Protein AF-A0A7W6HMR0-F1 (afdb_monomer)

Mean predicted aligned error: 3.71 Å

Sequence (92 aa):
MAKHDLSSHHFQQKISTFCEVRIAPVASKRVVESIRPYLIGLVIHRRPPPIVNRRMDWTAIGQACGIEGEMTAELKRQLRPGLDAIIRWLPR

Foldseek 3Di:
DPVLVVVLVVLLVVLLVLLVPQVPVQADPLLSVLLSVVLNVCSVVLHQADDDPNHHPLCVSCVSSVNNVRSDPSNCVSCVVSSVVSVVPRDD

Secondary structure (DSSP, 8-state):
-HHHHHHHHHHHHHHHHHIIIIIGGGS-HHHHHHHHHHHHHHHHTT-PPPEETTEE-HHHHHHHHT-GGG--HHHHHHHHHHHHHHHHHS--

Structure (mmCIF, N/CA/C/O backbone):
data_AF-A0A7W6HMR0-F1
#
_entry.id   AF-A0A7W6HMR0-F1
#
loop_
_atom_site.group_PDB
_atom_site.id
_atom_site.type_symbol
_atom_site.label_atom_id
_atom_site.label_alt_id
_atom_site.label_comp_id
_atom_site.label_asym_id
_atom_site.label_entity_id
_atom_site.label_seq_id
_atom_site.pdbx_PDB_ins_code
_atom_site.Cartn_x
_atom_site.Cartn_y
_atom_site.Cartn_z
_atom_site.occupancy
_atom_site.B_iso_or_equiv
_atom_site.auth_seq_id
_atom_site.auth_comp_id
_atom_site.auth_asym_id
_atom_site.auth_atom_id
_atom_site.pdbx_PDB_model_num
ATOM 1 N N . MET A 1 1 ? 25.055 1.911 -13.437 1.00 47.25 1 MET A N 1
ATOM 2 C CA . MET A 1 1 ? 23.932 1.342 -12.653 1.00 47.25 1 MET A CA 1
ATOM 3 C C . MET A 1 1 ? 23.389 2.246 -11.533 1.00 47.25 1 MET A C 1
ATOM 5 O O . MET A 1 1 ? 22.252 2.042 -11.153 1.00 47.25 1 MET A O 1
ATOM 9 N N . ALA A 1 2 ? 24.076 3.307 -11.078 1.00 55.66 2 ALA A N 1
ATOM 10 C CA . ALA A 1 2 ? 23.636 4.121 -9.925 1.00 55.66 2 ALA A CA 1
ATOM 11 C C . ALA A 1 2 ? 22.305 4.906 -10.070 1.00 55.66 2 ALA A C 1
ATOM 13 O O . ALA A 1 2 ? 21.625 5.166 -9.081 1.00 55.66 2 ALA A O 1
ATOM 14 N N . LYS A 1 3 ? 21.902 5.302 -11.288 1.00 59.84 3 LYS A N 1
ATOM 15 C CA . LYS A 1 3 ? 20.703 6.147 -11.486 1.00 59.84 3 LYS A CA 1
ATOM 16 C C . LYS A 1 3 ? 19.394 5.432 -11.126 1.00 59.84 3 LYS A C 1
ATOM 18 O O . LYS A 1 3 ? 18.469 6.067 -10.628 1.00 59.84 3 LYS A O 1
ATOM 23 N N . HIS A 1 4 ? 19.315 4.122 -11.370 1.00 60.72 4 HIS A N 1
ATOM 24 C CA . HIS A 1 4 ? 18.099 3.346 -11.114 1.00 60.72 4 HIS A CA 1
ATOM 25 C C . HIS A 1 4 ? 17.885 3.122 -9.613 1.00 60.72 4 HIS A C 1
ATOM 27 O O . HIS A 1 4 ? 16.752 3.256 -9.141 1.00 60.72 4 HIS A O 1
ATOM 33 N N . ASP A 1 5 ? 18.960 2.888 -8.862 1.00 65.19 5 ASP A N 1
ATOM 34 C CA . ASP A 1 5 ? 18.901 2.660 -7.415 1.00 65.19 5 ASP A CA 1
ATOM 35 C C . ASP A 1 5 ? 18.537 3.941 -6.655 1.00 65.19 5 ASP A C 1
ATOM 37 O O . ASP A 1 5 ? 17.643 3.925 -5.810 1.00 65.19 5 ASP A O 1
ATOM 41 N N . LEU A 1 6 ? 19.112 5.085 -7.048 1.00 69.69 6 LEU A N 1
ATOM 42 C CA . LEU A 1 6 ? 18.753 6.397 -6.490 1.00 69.69 6 LEU A CA 1
ATOM 43 C C . LEU A 1 6 ? 17.285 6.761 -6.766 1.00 69.69 6 LEU A C 1
ATOM 45 O O . LEU A 1 6 ? 16.592 7.263 -5.878 1.00 69.69 6 LEU A O 1
ATOM 49 N N . SER A 1 7 ? 16.783 6.469 -7.974 1.00 78.06 7 SER A N 1
ATOM 50 C CA . SER A 1 7 ? 15.368 6.696 -8.309 1.00 78.06 7 SER A CA 1
ATOM 51 C C . SER A 1 7 ? 14.427 5.810 -7.485 1.00 78.06 7 SER A C 1
ATOM 53 O O . SER A 1 7 ? 13.353 6.259 -7.083 1.00 78.06 7 SER A O 1
ATOM 55 N N . SER A 1 8 ? 14.856 4.578 -7.189 1.00 84.50 8 SER A N 1
ATOM 56 C CA . SER A 1 8 ? 14.080 3.609 -6.414 1.00 84.50 8 SER A CA 1
ATOM 57 C C . SER A 1 8 ? 14.014 4.026 -4.949 1.00 84.50 8 SER A C 1
ATOM 59 O O . SER A 1 8 ? 12.927 4.060 -4.383 1.00 84.50 8 SER A O 1
ATOM 61 N N . HIS A 1 9 ? 15.137 4.436 -4.356 1.00 91.00 9 HIS A N 1
ATOM 62 C CA . HIS A 1 9 ? 15.176 4.931 -2.978 1.00 91.00 9 HIS A CA 1
ATOM 63 C C . HIS A 1 9 ? 14.322 6.194 -2.790 1.00 91.00 9 HIS A C 1
ATOM 65 O O . HIS A 1 9 ? 13.527 6.286 -1.857 1.00 91.00 9 HIS A O 1
ATOM 71 N N . HIS A 1 10 ? 14.414 7.158 -3.715 1.00 93.44 10 HIS A N 1
ATOM 72 C CA . HIS A 1 10 ? 13.560 8.347 -3.669 1.00 93.44 10 HIS A CA 1
ATOM 73 C C . HIS A 1 10 ? 12.076 7.953 -3.768 1.00 93.44 10 HIS A C 1
ATOM 75 O O . HIS A 1 10 ? 11.243 8.448 -3.009 1.00 93.44 10 HIS A O 1
ATOM 81 N N . PHE A 1 11 ? 11.722 7.027 -4.661 1.00 94.50 11 PHE A N 1
ATOM 82 C CA . PHE A 1 11 ? 10.337 6.581 -4.771 1.00 94.50 11 PHE A CA 1
ATOM 83 C C . PHE A 1 11 ? 9.844 5.860 -3.504 1.00 94.50 11 PHE A C 1
ATOM 85 O O . PHE A 1 11 ? 8.739 6.144 -3.047 1.00 94.50 11 PHE A O 1
ATOM 92 N N . GLN A 1 12 ? 10.679 5.037 -2.861 1.00 95.31 12 GLN A N 1
ATOM 93 C CA . GLN A 1 12 ? 10.373 4.436 -1.555 1.00 95.31 12 GLN A CA 1
ATOM 94 C C . GLN A 1 12 ? 10.101 5.503 -0.485 1.00 95.31 12 GLN A C 1
ATOM 96 O O . GLN A 1 12 ? 9.110 5.398 0.236 1.00 95.31 12 GLN A O 1
ATOM 101 N N . GLN A 1 13 ? 10.899 6.577 -0.428 1.00 96.44 13 GLN A N 1
ATOM 102 C CA . GLN A 1 13 ? 10.658 7.683 0.506 1.00 96.44 13 GLN A CA 1
ATOM 103 C C . GLN A 1 13 ? 9.300 8.356 0.259 1.00 96.44 13 GLN A C 1
ATOM 105 O O . GLN A 1 13 ? 8.567 8.636 1.207 1.00 96.44 13 GLN A O 1
ATOM 110 N N . LYS A 1 14 ? 8.924 8.563 -1.012 1.00 96.88 14 LYS A N 1
ATOM 111 C CA . LYS A 1 14 ? 7.602 9.101 -1.372 1.00 96.88 14 LYS A CA 1
ATOM 112 C C . LYS A 1 14 ? 6.468 8.182 -0.919 1.00 96.88 14 LYS A C 1
ATOM 114 O O . LYS A 1 14 ? 5.461 8.681 -0.424 1.00 96.88 14 LYS A O 1
ATOM 119 N N . ILE A 1 15 ? 6.630 6.864 -1.053 1.00 97.12 15 ILE A N 1
ATOM 120 C CA . ILE A 1 15 ? 5.660 5.874 -0.563 1.00 97.12 15 ILE A CA 1
ATOM 121 C C . ILE A 1 15 ? 5.546 5.914 0.967 1.00 97.12 15 ILE A C 1
ATOM 123 O O . ILE A 1 15 ? 4.432 5.903 1.492 1.00 97.12 15 ILE A O 1
ATOM 127 N N . SER A 1 16 ? 6.663 6.030 1.687 1.00 96.94 16 SER A N 1
ATOM 128 C CA . SER A 1 16 ? 6.653 6.184 3.147 1.00 96.94 16 SER A CA 1
ATOM 129 C C . SER A 1 16 ? 5.899 7.443 3.578 1.00 96.94 16 SER A C 1
ATOM 131 O O . SER A 1 16 ? 4.977 7.354 4.387 1.00 96.94 16 SER A O 1
ATOM 133 N N . THR A 1 17 ? 6.209 8.602 2.986 1.00 97.88 17 THR A N 1
ATOM 134 C CA . THR A 1 17 ? 5.493 9.860 3.262 1.00 97.88 17 THR A CA 1
ATOM 135 C C . THR A 1 17 ? 4.012 9.764 2.901 1.00 97.88 17 THR A C 1
ATOM 137 O O . THR A 1 17 ? 3.161 10.250 3.642 1.00 97.88 17 THR A O 1
ATOM 140 N N . PHE A 1 18 ? 3.678 9.106 1.791 1.00 97.75 18 PHE A N 1
ATOM 141 C CA . PHE A 1 18 ? 2.291 8.8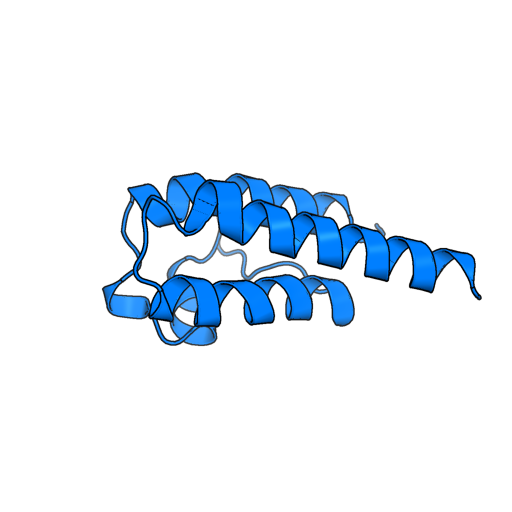58 1.410 1.00 97.75 18 PHE A CA 1
ATOM 142 C C . PHE A 1 18 ? 1.536 8.068 2.488 1.00 97.75 18 PHE A C 1
ATOM 144 O O . PHE A 1 18 ? 0.410 8.436 2.821 1.00 97.75 18 PHE A O 1
ATOM 151 N N . CYS A 1 19 ? 2.150 7.034 3.072 1.00 97.69 19 CYS A N 1
ATOM 152 C CA . CYS A 1 19 ? 1.530 6.263 4.151 1.00 97.69 19 CYS A CA 1
ATOM 153 C C . CYS A 1 19 ? 1.232 7.136 5.379 1.00 97.69 19 CYS A C 1
ATOM 155 O O . CYS A 1 19 ? 0.131 7.062 5.919 1.00 97.69 19 CYS A O 1
ATOM 157 N N . GLU A 1 20 ? 2.168 7.999 5.779 1.00 97.31 20 GLU A N 1
ATOM 158 C CA . GLU A 1 20 ? 1.973 8.921 6.909 1.00 97.31 20 GLU A CA 1
ATOM 159 C C . GLU A 1 20 ? 0.851 9.936 6.646 1.00 97.31 20 GLU A C 1
ATOM 161 O O . GLU A 1 20 ? 0.002 10.171 7.498 1.00 97.31 20 GLU A O 1
ATOM 166 N N . VAL A 1 21 ? 0.801 10.522 5.447 1.00 97.81 21 VAL A N 1
ATOM 167 C CA . VAL A 1 21 ? -0.145 11.610 5.142 1.00 97.81 21 VAL A CA 1
ATOM 168 C C . VAL A 1 21 ? -1.545 11.097 4.797 1.00 97.81 21 VAL A C 1
ATOM 170 O O . VAL A 1 21 ? -2.531 11.779 5.061 1.00 97.81 21 VAL A O 1
ATOM 173 N N . ARG A 1 22 ? -1.659 9.928 4.154 1.00 97.12 22 ARG A N 1
ATOM 174 C CA . ARG A 1 22 ? -2.926 9.454 3.565 1.00 97.12 22 ARG A CA 1
ATOM 175 C C . ARG A 1 22 ? -3.519 8.246 4.265 1.00 97.12 22 ARG A C 1
ATOM 177 O O . ARG A 1 22 ? -4.737 8.106 4.259 1.00 97.12 22 ARG A O 1
ATOM 184 N N . ILE A 1 23 ? -2.684 7.377 4.831 1.00 97.50 23 ILE A N 1
ATOM 185 C CA . ILE A 1 23 ? -3.136 6.116 5.426 1.00 97.50 23 ILE A CA 1
ATOM 186 C C . ILE A 1 23 ? -3.275 6.258 6.941 1.00 97.50 23 ILE A C 1
ATOM 188 O O . ILE A 1 23 ? -4.305 5.870 7.483 1.00 97.50 23 ILE A O 1
ATOM 192 N N . ALA A 1 24 ? -2.302 6.879 7.614 1.00 97.31 24 ALA A N 1
ATOM 193 C CA . ALA A 1 24 ? -2.340 7.054 9.067 1.00 97.31 24 ALA A CA 1
ATOM 194 C C . ALA A 1 24 ? -3.586 7.786 9.605 1.00 97.31 24 ALA A C 1
ATOM 196 O O . ALA A 1 24 ? -4.093 7.364 10.641 1.00 97.31 24 ALA A O 1
ATOM 197 N N . PRO A 1 25 ? -4.159 8.800 8.923 1.00 97.81 25 PRO A N 1
ATOM 198 C CA . PRO A 1 25 ? -5.373 9.457 9.415 1.00 97.81 25 PRO A CA 1
ATOM 199 C C . PRO A 1 25 ? -6.641 8.591 9.376 1.00 97.81 25 PRO A C 1
ATOM 201 O O . PRO A 1 25 ? -7.632 8.948 10.005 1.00 97.81 25 PRO A O 1
ATOM 204 N N . VAL A 1 26 ? -6.649 7.494 8.609 1.00 97.00 26 VAL A N 1
ATOM 205 C CA . VAL A 1 26 ? -7.856 6.682 8.351 1.00 97.00 26 VAL A CA 1
ATOM 206 C C . VAL A 1 26 ? -7.714 5.221 8.781 1.00 97.00 26 VAL A C 1
ATOM 208 O O . VAL A 1 26 ? -8.613 4.417 8.533 1.00 97.00 26 VAL A O 1
ATOM 211 N N . ALA A 1 27 ? -6.584 4.856 9.383 1.00 96.38 27 ALA A N 1
ATOM 212 C CA . ALA A 1 27 ? -6.254 3.483 9.730 1.00 96.38 27 ALA A CA 1
ATOM 213 C C . ALA A 1 27 ? -5.537 3.396 11.080 1.00 96.38 27 ALA A C 1
ATOM 215 O O . ALA A 1 27 ? -4.929 4.355 11.551 1.00 96.38 27 ALA A O 1
ATOM 216 N N . SER A 1 28 ? -5.584 2.216 11.697 1.00 96.62 28 SER A N 1
ATOM 217 C CA . SER A 1 28 ? -4.828 1.943 12.916 1.00 96.62 28 SER A CA 1
ATOM 218 C C . SER A 1 28 ? -3.319 1.973 12.638 1.00 96.62 28 SER A C 1
ATOM 220 O O . SER A 1 28 ? -2.864 1.704 11.522 1.00 96.62 28 SER A O 1
ATOM 222 N N . LYS A 1 29 ? -2.513 2.241 13.673 1.00 96.12 29 LYS A N 1
ATOM 223 C CA . LYS A 1 29 ? -1.044 2.190 13.573 1.00 96.12 29 LYS A CA 1
ATOM 224 C C . LYS A 1 29 ? -0.559 0.846 13.010 1.00 96.12 29 LYS A C 1
ATOM 226 O O . LYS A 1 29 ? 0.267 0.831 12.104 1.00 96.12 29 LYS A O 1
ATOM 231 N N . ARG A 1 30 ? -1.151 -0.262 13.472 1.00 96.38 30 ARG A N 1
ATOM 232 C CA . ARG A 1 30 ? -0.868 -1.623 12.988 1.00 96.38 30 ARG A CA 1
ATOM 233 C C . ARG A 1 30 ? -1.085 -1.758 11.478 1.00 96.38 30 ARG A C 1
ATOM 235 O O . ARG A 1 30 ? -0.254 -2.340 10.782 1.00 96.38 30 ARG A O 1
ATOM 242 N N . VAL A 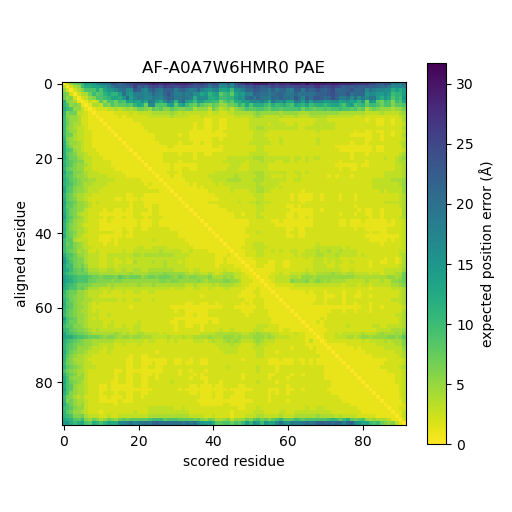1 31 ? -2.183 -1.209 10.959 1.00 97.25 31 VAL A N 1
ATOM 243 C CA . VAL A 1 31 ? -2.489 -1.244 9.522 1.00 97.25 31 VAL A CA 1
ATOM 244 C C . VAL A 1 31 ? -1.468 -0.442 8.723 1.00 97.25 31 VAL A C 1
ATOM 246 O O . VAL A 1 31 ? -0.991 -0.916 7.695 1.00 97.25 31 VAL A O 1
ATOM 249 N N . VAL A 1 32 ? -1.077 0.743 9.199 1.00 97.81 32 VAL A N 1
ATOM 250 C CA . VAL A 1 32 ? -0.033 1.555 8.550 1.00 97.81 32 VAL A CA 1
ATOM 251 C C . VAL A 1 32 ? 1.303 0.810 8.521 1.00 97.81 32 VAL A C 1
ATOM 253 O O . VAL A 1 32 ? 1.967 0.777 7.482 1.00 97.81 32 VAL A O 1
ATOM 256 N N . GLU A 1 33 ? 1.681 0.195 9.643 1.00 96.69 33 GLU A N 1
ATOM 257 C CA . GLU A 1 33 ? 2.903 -0.604 9.791 1.00 96.69 33 GLU A CA 1
ATOM 258 C C . GLU A 1 33 ? 2.897 -1.860 8.914 1.00 96.69 33 GLU A C 1
ATOM 260 O O . GLU A 1 33 ? 3.966 -2.327 8.536 1.00 96.69 33 GLU A O 1
ATOM 265 N N . SER A 1 34 ? 1.720 -2.358 8.523 1.00 97.50 34 SER A N 1
ATOM 266 C CA . SER A 1 34 ? 1.578 -3.496 7.605 1.00 97.50 34 SER A CA 1
ATOM 267 C C . SER A 1 34 ? 1.569 -3.064 6.129 1.00 97.50 34 SER A C 1
ATOM 269 O O . SER A 1 34 ? 2.251 -3.656 5.293 1.00 97.50 34 SER A O 1
ATOM 271 N N . ILE A 1 35 ? 0.859 -1.981 5.789 1.00 97.38 35 ILE A N 1
ATOM 272 C CA . ILE A 1 35 ? 0.739 -1.477 4.407 1.00 97.38 35 ILE A CA 1
ATOM 273 C C . ILE A 1 35 ? 2.057 -0.893 3.894 1.00 97.38 35 ILE A C 1
ATOM 275 O O . ILE A 1 35 ? 2.417 -1.089 2.732 1.00 97.38 35 ILE A O 1
ATOM 279 N N . ARG A 1 36 ? 2.784 -0.151 4.733 1.00 98.00 36 ARG A N 1
ATOM 280 C CA . ARG A 1 36 ? 4.028 0.515 4.327 1.00 98.00 36 ARG A CA 1
ATOM 281 C C . ARG A 1 36 ? 5.080 -0.455 3.773 1.00 98.00 36 ARG A C 1
ATOM 283 O O . ARG A 1 36 ? 5.511 -0.233 2.639 1.00 98.00 36 ARG A O 1
ATOM 290 N N . PRO A 1 37 ? 5.500 -1.511 4.497 1.00 97.19 37 PRO A N 1
ATOM 291 C CA . PRO A 1 37 ? 6.475 -2.460 3.972 1.00 97.19 37 PRO A CA 1
ATOM 292 C C . PRO A 1 37 ? 5.942 -3.213 2.750 1.00 97.19 37 PRO A C 1
ATOM 294 O O . PRO A 1 37 ? 6.718 -3.482 1.838 1.00 97.19 37 PRO A O 1
ATOM 297 N N . TYR A 1 38 ? 4.633 -3.473 2.667 1.00 98.00 38 TYR A N 1
ATOM 298 C CA . TYR A 1 38 ? 4.022 -4.065 1.477 1.00 98.00 38 TYR A CA 1
ATOM 299 C C . TYR A 1 38 ? 4.219 -3.193 0.223 1.00 98.00 38 TYR A C 1
ATOM 301 O O . TYR A 1 38 ? 4.744 -3.667 -0.787 1.00 98.00 38 TYR A O 1
ATOM 309 N N . LEU A 1 39 ? 3.870 -1.901 0.284 1.00 97.62 39 LEU A N 1
ATOM 310 C CA . LEU A 1 39 ? 4.036 -0.981 -0.849 1.00 97.62 39 LEU A CA 1
ATOM 311 C C . LEU A 1 39 ? 5.510 -0.791 -1.227 1.00 97.62 39 LEU A C 1
ATOM 313 O O . LEU A 1 39 ? 5.849 -0.758 -2.410 1.00 97.62 39 LEU A O 1
ATOM 317 N N . ILE A 1 40 ? 6.392 -0.689 -0.232 1.00 96.75 40 ILE A N 1
ATOM 318 C CA . ILE A 1 40 ? 7.841 -0.610 -0.454 1.00 96.75 40 ILE A CA 1
ATOM 319 C C . ILE A 1 40 ? 8.348 -1.891 -1.130 1.00 96.75 40 ILE A C 1
ATOM 321 O O . ILE A 1 40 ? 9.128 -1.808 -2.077 1.00 96.75 40 ILE A O 1
ATOM 325 N N . GLY A 1 41 ? 7.864 -3.063 -0.715 1.00 96.06 41 GLY A N 1
ATOM 326 C CA . GLY A 1 41 ? 8.192 -4.347 -1.330 1.00 96.06 41 GLY A CA 1
ATOM 327 C C . GLY A 1 41 ? 7.807 -4.408 -2.810 1.00 96.06 41 GLY A C 1
ATOM 328 O O . GLY A 1 41 ? 8.609 -4.857 -3.629 1.00 96.06 41 GLY A O 1
ATOM 329 N N . LEU A 1 42 ? 6.636 -3.881 -3.187 1.00 95.94 42 LEU A N 1
ATOM 330 C CA . LEU A 1 42 ? 6.238 -3.768 -4.599 1.00 95.94 42 LEU A CA 1
ATOM 331 C C . LEU A 1 42 ? 7.241 -2.935 -5.413 1.00 95.94 42 LEU A C 1
ATOM 333 O O . LEU A 1 42 ? 7.597 -3.314 -6.529 1.00 95.94 42 LEU A O 1
ATOM 337 N N . VAL A 1 43 ? 7.743 -1.835 -4.843 1.00 94.75 43 VAL A N 1
ATOM 338 C CA . VAL A 1 43 ? 8.757 -0.976 -5.477 1.00 94.75 43 VAL A CA 1
ATOM 339 C C . VAL A 1 43 ? 10.103 -1.690 -5.593 1.00 94.75 43 VAL A C 1
ATOM 341 O O . VAL A 1 43 ? 10.669 -1.745 -6.684 1.00 94.75 43 VAL A O 1
ATOM 344 N N . ILE A 1 44 ? 10.605 -2.264 -4.494 1.00 93.38 44 ILE A N 1
ATOM 345 C CA . ILE A 1 44 ? 11.896 -2.972 -4.449 1.00 93.38 44 ILE A CA 1
ATOM 346 C C . ILE A 1 44 ? 11.914 -4.115 -5.465 1.00 93.38 44 ILE A C 1
ATOM 348 O O . ILE A 1 44 ? 12.861 -4.252 -6.237 1.00 93.38 44 ILE A O 1
ATOM 352 N N . HIS A 1 45 ? 10.847 -4.910 -5.502 1.00 93.56 45 HIS A N 1
ATOM 353 C CA . HIS A 1 45 ? 10.752 -6.067 -6.386 1.00 93.56 45 HIS A CA 1
ATOM 354 C C . HIS A 1 45 ? 10.233 -5.729 -7.785 1.00 93.56 45 HIS A C 1
ATOM 356 O O . HIS A 1 45 ? 10.099 -6.635 -8.606 1.00 93.56 45 HIS A O 1
ATOM 362 N N . ARG A 1 46 ? 9.945 -4.449 -8.065 1.00 91.75 46 ARG A N 1
ATOM 363 C CA . ARG A 1 46 ? 9.367 -3.968 -9.328 1.00 91.75 46 ARG A CA 1
ATOM 364 C C . ARG A 1 46 ? 8.142 -4.782 -9.757 1.00 91.75 46 ARG A C 1
ATOM 366 O O . ARG A 1 46 ? 8.015 -5.170 -10.917 1.00 91.75 46 ARG A O 1
ATOM 373 N N . ARG A 1 47 ? 7.244 -5.059 -8.812 1.00 94.12 47 ARG A N 1
ATOM 374 C CA . ARG A 1 47 ? 6.016 -5.820 -9.057 1.00 94.12 47 ARG A CA 1
ATOM 375 C C . ARG A 1 47 ? 4.803 -4.899 -9.037 1.00 94.12 47 ARG A C 1
ATOM 377 O O . ARG A 1 47 ? 4.717 -4.033 -8.165 1.00 94.12 47 ARG A O 1
ATOM 384 N N . PRO A 1 48 ? 3.846 -5.083 -9.959 1.00 94.56 48 PRO A N 1
ATOM 385 C CA . PRO A 1 48 ? 2.560 -4.427 -9.829 1.00 94.56 48 PRO A CA 1
ATOM 386 C C . PRO A 1 48 ? 1.808 -5.006 -8.621 1.00 94.56 48 PRO A C 1
ATOM 388 O O . PRO A 1 48 ? 2.044 -6.158 -8.239 1.00 94.56 48 PRO A O 1
ATOM 391 N N . PRO A 1 49 ? 0.884 -4.241 -8.022 1.00 96.38 49 PRO A N 1
ATOM 392 C CA . PRO A 1 49 ? -0.048 -4.812 -7.066 1.00 96.38 49 PRO A CA 1
ATOM 393 C C . PRO A 1 49 ? -0.945 -5.870 -7.738 1.00 96.38 49 PRO A C 1
ATOM 395 O O . PRO A 1 49 ? -1.111 -5.846 -8.961 1.00 96.38 49 PRO A O 1
ATOM 398 N N . PRO A 1 50 ? -1.558 -6.781 -6.962 1.00 96.31 50 PRO A N 1
ATOM 399 C CA . PRO A 1 50 ? -2.551 -7.726 -7.458 1.00 96.31 50 PRO A CA 1
ATOM 400 C C . PRO A 1 50 ? -3.715 -7.015 -8.167 1.00 96.31 50 PRO A C 1
ATOM 402 O O . PRO A 1 50 ? -4.365 -6.134 -7.597 1.00 96.31 50 PRO A O 1
ATOM 405 N N . ILE A 1 51 ? -3.982 -7.398 -9.418 1.00 95.62 51 ILE A N 1
ATOM 406 C CA . ILE A 1 51 ? -5.068 -6.856 -10.244 1.00 95.62 51 ILE A CA 1
ATOM 407 C C . ILE A 1 51 ? -5.912 -8.020 -10.762 1.00 95.62 51 ILE A C 1
ATOM 409 O O . ILE A 1 51 ? -5.398 -8.919 -11.422 1.00 95.62 51 ILE A O 1
ATOM 413 N N . VAL A 1 52 ? -7.221 -7.954 -10.531 1.00 95.19 52 VAL A N 1
ATOM 414 C CA . VAL A 1 52 ? -8.220 -8.897 -11.046 1.00 95.19 52 VAL A CA 1
ATOM 415 C C . VAL A 1 52 ? -9.251 -8.129 -11.869 1.00 95.19 52 VAL A C 1
ATOM 417 O O . VAL A 1 52 ? -9.737 -7.077 -11.454 1.00 95.19 52 VAL A O 1
ATOM 420 N N . ASN A 1 53 ? -9.568 -8.602 -13.079 1.00 92.38 53 ASN A N 1
ATOM 421 C CA . ASN A 1 53 ? -10.533 -7.949 -13.979 1.00 92.38 53 ASN A CA 1
ATOM 422 C C . ASN A 1 53 ? -10.295 -6.429 -14.153 1.00 92.38 53 ASN A C 1
ATOM 424 O O . ASN A 1 53 ? -11.230 -5.627 -14.109 1.00 92.38 53 ASN A O 1
ATOM 428 N N . ARG A 1 54 ? -9.025 -6.025 -14.332 1.00 89.56 54 ARG A N 1
ATOM 429 C CA . ARG A 1 54 ? -8.576 -4.618 -14.465 1.00 89.56 54 ARG A CA 1
ATOM 430 C C . ARG A 1 54 ? -8.855 -3.729 -13.241 1.00 89.56 54 ARG A C 1
ATOM 432 O O . ARG A 1 54 ? -8.842 -2.504 -13.353 1.00 89.56 54 ARG A O 1
ATOM 439 N N . ARG A 1 55 ?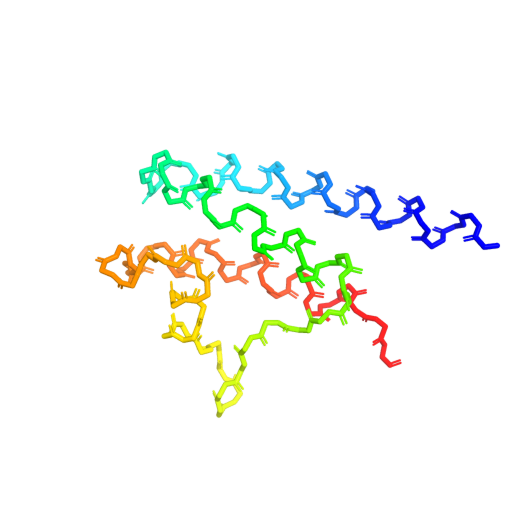 -9.111 -4.315 -12.072 1.00 93.12 55 ARG A N 1
ATOM 440 C CA . ARG A 1 55 ? -9.314 -3.612 -10.799 1.00 93.12 55 ARG A CA 1
ATOM 441 C C . ARG A 1 55 ? -8.335 -4.141 -9.761 1.00 93.12 55 ARG A C 1
ATOM 443 O O . ARG A 1 55 ? -7.903 -5.282 -9.854 1.00 93.12 55 ARG A O 1
ATOM 450 N N . MET A 1 56 ? -8.001 -3.314 -8.774 1.00 95.88 56 MET A N 1
ATOM 451 C CA . MET A 1 56 ? -7.195 -3.760 -7.635 1.00 95.88 56 MET A CA 1
ATOM 452 C C . MET A 1 56 ? -7.882 -4.946 -6.963 1.00 95.88 56 MET A C 1
ATOM 454 O O . MET A 1 56 ? -9.066 -4.864 -6.621 1.00 95.88 56 MET A O 1
ATOM 458 N N . ASP A 1 57 ? -7.136 -6.026 -6.771 1.00 97.38 57 ASP A N 1
ATOM 459 C CA . ASP A 1 57 ? -7.585 -7.146 -5.961 1.00 97.38 57 ASP A CA 1
ATOM 460 C C . ASP A 1 57 ? -7.362 -6.802 -4.486 1.00 97.38 57 ASP A C 1
ATOM 462 O O . ASP A 1 57 ? -6.335 -7.105 -3.877 1.00 97.38 57 ASP A O 1
ATOM 466 N N . TRP A 1 58 ? -8.335 -6.090 -3.918 1.00 96.75 58 TRP A N 1
ATOM 467 C CA . TRP A 1 58 ? -8.293 -5.663 -2.522 1.00 96.75 58 TRP A CA 1
ATOM 468 C C . TRP A 1 58 ? -8.270 -6.832 -1.539 1.00 96.75 58 TRP A C 1
ATOM 470 O O . TRP A 1 58 ? -7.777 -6.662 -0.427 1.00 96.75 58 TRP A O 1
ATOM 480 N N . THR A 1 59 ? -8.789 -7.995 -1.934 1.00 96.50 59 THR A N 1
ATOM 481 C CA . THR A 1 59 ? -8.748 -9.202 -1.108 1.00 96.50 59 THR A CA 1
ATOM 482 C C . THR A 1 59 ? -7.316 -9.713 -1.026 1.00 96.50 59 THR A C 1
ATOM 484 O O . THR A 1 59 ? -6.796 -9.875 0.074 1.00 96.50 59 THR A O 1
ATOM 487 N N . ALA A 1 60 ? -6.642 -9.876 -2.168 1.00 97.19 60 ALA A N 1
ATOM 488 C CA . ALA A 1 60 ? -5.242 -10.294 -2.205 1.00 97.19 60 ALA A CA 1
ATOM 489 C C . ALA A 1 60 ? -4.308 -9.282 -1.519 1.00 97.19 60 ALA A C 1
ATOM 491 O O . ALA A 1 60 ? -3.376 -9.679 -0.824 1.00 97.19 60 ALA A O 1
ATOM 492 N N . ILE A 1 61 ? -4.569 -7.978 -1.671 1.00 97.50 61 ILE A N 1
ATOM 493 C CA . ILE A 1 61 ? -3.815 -6.926 -0.971 1.00 97.50 61 ILE A CA 1
ATOM 494 C C . ILE A 1 61 ? -4.018 -7.030 0.545 1.00 97.50 61 ILE A C 1
ATOM 496 O O . ILE A 1 61 ? -3.044 -6.997 1.291 1.00 97.50 61 ILE A O 1
ATOM 500 N N . GLY A 1 62 ? -5.264 -7.180 1.005 1.00 97.44 62 GLY A N 1
ATOM 501 C CA .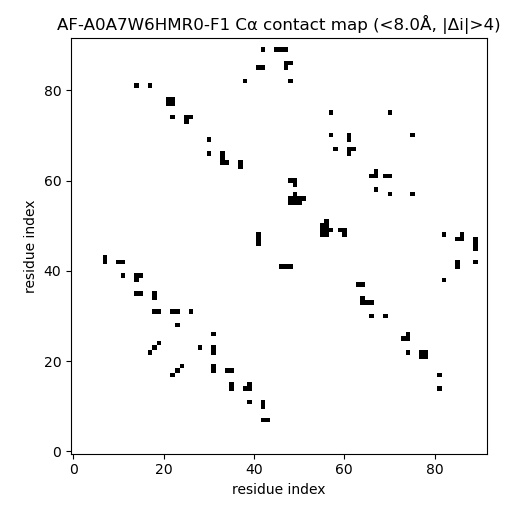 GLY A 1 62 ? -5.567 -7.345 2.426 1.00 97.44 62 GLY A CA 1
ATOM 502 C C . GLY A 1 62 ? -4.866 -8.563 3.026 1.00 97.44 62 GLY A C 1
ATOM 503 O O . GLY A 1 62 ? -4.262 -8.440 4.085 1.00 97.44 62 GLY A O 1
ATOM 504 N N . GLN A 1 63 ? -4.898 -9.696 2.317 1.00 97.56 63 GLN A N 1
ATOM 505 C CA . GLN A 1 63 ? -4.246 -10.952 2.710 1.00 97.56 63 GLN A CA 1
ATOM 506 C C . GLN A 1 63 ? -2.723 -10.805 2.776 1.00 97.56 63 GLN A C 1
ATOM 508 O O . GLN A 1 63 ? -2.102 -11.168 3.769 1.00 97.56 63 GLN A O 1
ATOM 513 N N . ALA A 1 64 ? -2.110 -10.198 1.755 1.00 97.12 64 ALA A N 1
ATOM 514 C CA . ALA A 1 64 ? -0.666 -9.955 1.730 1.00 97.12 64 ALA A CA 1
ATOM 515 C C . ALA A 1 64 ? -0.194 -9.029 2.865 1.00 97.12 64 ALA A C 1
ATOM 517 O O . ALA A 1 64 ? 0.951 -9.121 3.301 1.00 97.12 64 ALA A O 1
ATOM 518 N N . CYS A 1 65 ? -1.074 -8.145 3.336 1.00 96.69 65 CYS A N 1
ATOM 519 C CA . CYS A 1 65 ? -0.824 -7.248 4.458 1.00 96.69 65 CYS A CA 1
ATOM 520 C C . CYS A 1 65 ? -1.283 -7.818 5.819 1.00 96.69 65 CYS A C 1
ATOM 522 O O . CYS A 1 65 ? -0.969 -7.209 6.836 1.00 96.69 65 CYS A O 1
ATOM 524 N N . GLY A 1 66 ? -2.033 -8.927 5.869 1.00 97.00 66 GLY A N 1
ATOM 525 C CA . GLY A 1 66 ? -2.623 -9.477 7.101 1.00 97.00 66 GLY A CA 1
ATOM 526 C C . GLY A 1 66 ? -3.646 -8.558 7.792 1.00 97.00 66 GLY A C 1
ATOM 527 O O . GLY A 1 66 ? -3.673 -8.485 9.023 1.00 97.00 66 GLY A O 1
ATOM 528 N N . ILE A 1 67 ? -4.425 -7.799 7.009 1.00 96.94 67 ILE A N 1
ATOM 529 C CA . ILE A 1 67 ? -5.384 -6.770 7.475 1.00 96.94 67 ILE A CA 1
ATOM 530 C C . ILE A 1 67 ? -6.775 -6.920 6.839 1.00 96.94 67 ILE A C 1
ATOM 532 O O . ILE A 1 67 ? -7.484 -5.945 6.588 1.00 96.94 67 ILE A O 1
ATOM 536 N N . GLU A 1 68 ? -7.180 -8.135 6.508 1.00 94.62 68 GLU A N 1
ATOM 537 C CA . GLU A 1 68 ? -8.373 -8.423 5.706 1.00 94.62 68 GLU A CA 1
ATOM 538 C C . GLU A 1 68 ? -9.655 -7.873 6.327 1.00 94.62 68 GLU A C 1
ATOM 540 O O . GLU A 1 68 ? -10.490 -7.304 5.622 1.00 94.62 68 GLU A O 1
ATOM 545 N N . GLY A 1 69 ? -9.772 -7.975 7.653 1.00 92.19 69 GLY A N 1
ATOM 546 C CA . GLY A 1 69 ? -10.883 -7.412 8.424 1.00 92.19 69 GLY A CA 1
ATOM 547 C C . GLY A 1 69 ? -10.836 -5.888 8.579 1.00 92.19 69 GLY A C 1
ATOM 548 O O . GLY A 1 69 ? -11.830 -5.284 8.967 1.00 92.19 69 GLY A O 1
ATOM 549 N N . GLU A 1 70 ? -9.711 -5.249 8.251 1.00 94.81 70 GLU A N 1
ATOM 550 C CA . GLU A 1 70 ? -9.492 -3.803 8.401 1.00 94.81 70 GLU A CA 1
ATOM 551 C C . GLU A 1 70 ? -9.551 -3.067 7.045 1.00 94.81 70 GLU A C 1
ATOM 553 O O . GLU A 1 70 ? -9.362 -1.852 6.968 1.00 94.81 70 GLU A O 1
ATOM 558 N N . MET A 1 71 ? -9.869 -3.778 5.954 1.00 95.62 71 MET A N 1
ATOM 559 C CA . MET A 1 71 ? -9.956 -3.228 4.598 1.00 95.62 71 MET A CA 1
ATOM 560 C C . MET A 1 71 ? -11.257 -2.449 4.338 1.00 95.62 71 MET A C 1
ATOM 562 O O . MET A 1 71 ? -12.109 -2.844 3.531 1.00 95.62 71 MET A O 1
ATOM 566 N N . THR A 1 72 ? -11.393 -1.294 4.992 1.00 96.75 72 THR A N 1
ATOM 567 C CA . THR A 1 72 ? -12.545 -0.389 4.843 1.00 96.75 72 THR A CA 1
ATOM 568 C C . THR A 1 72 ? -12.604 0.275 3.461 1.00 96.75 72 THR A C 1
ATOM 570 O O . THR A 1 72 ? -11.610 0.360 2.733 1.00 96.75 72 THR A O 1
ATOM 573 N N . ALA A 1 73 ? -13.783 0.779 3.078 1.00 96.94 73 ALA A N 1
ATOM 574 C CA . ALA A 1 73 ? -13.949 1.535 1.834 1.00 96.94 73 ALA A CA 1
ATOM 575 C C . ALA A 1 73 ? -13.074 2.801 1.803 1.00 96.94 73 ALA A C 1
ATOM 577 O O . ALA A 1 73 ? -12.488 3.118 0.766 1.00 96.94 73 ALA A O 1
ATOM 578 N N . GLU A 1 74 ? -12.941 3.482 2.946 1.00 97.31 74 GLU A N 1
ATOM 579 C CA . GLU A 1 74 ? -12.100 4.672 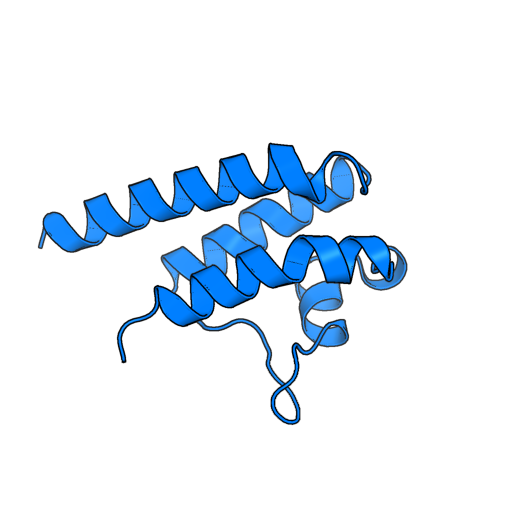3.072 1.00 97.31 74 GLU A CA 1
ATOM 580 C C . GLU A 1 74 ? -10.627 4.340 2.863 1.00 97.31 74 GLU A C 1
ATOM 582 O O . GLU A 1 74 ? -9.951 4.985 2.062 1.00 97.31 74 GLU A O 1
ATOM 587 N N . LEU A 1 75 ? -10.143 3.280 3.509 1.00 97.31 75 LEU A N 1
ATOM 588 C CA . LEU A 1 75 ? -8.762 2.850 3.370 1.00 97.31 75 LEU A CA 1
ATOM 589 C C . LEU A 1 75 ? -8.439 2.454 1.923 1.00 97.31 75 LEU A C 1
ATOM 591 O O . LEU A 1 75 ? -7.434 2.902 1.377 1.00 97.31 75 LEU A O 1
ATOM 595 N N . LYS A 1 76 ? -9.320 1.700 1.252 1.00 97.94 76 LYS A N 1
ATOM 596 C CA . LYS A 1 76 ? -9.170 1.367 -0.180 1.00 97.94 76 LYS A CA 1
ATOM 597 C C . LYS A 1 76 ? -9.104 2.626 -1.050 1.00 97.94 76 LYS A C 1
ATOM 599 O O . LYS A 1 76 ? -8.270 2.718 -1.953 1.00 97.94 76 LYS A O 1
ATOM 604 N N . ARG A 1 77 ? -9.958 3.617 -0.769 1.00 97.75 77 ARG A N 1
ATOM 605 C CA . ARG A 1 77 ? -9.979 4.906 -1.475 1.00 97.75 77 ARG A CA 1
ATOM 606 C C . ARG A 1 77 ? -8.674 5.677 -1.282 1.00 97.75 77 ARG A C 1
ATOM 608 O O . ARG A 1 77 ? -8.135 6.180 -2.265 1.00 97.75 77 ARG A O 1
ATOM 615 N N . GLN A 1 78 ? -8.160 5.745 -0.054 1.00 97.94 78 GLN A N 1
ATOM 616 C CA . GLN A 1 78 ? 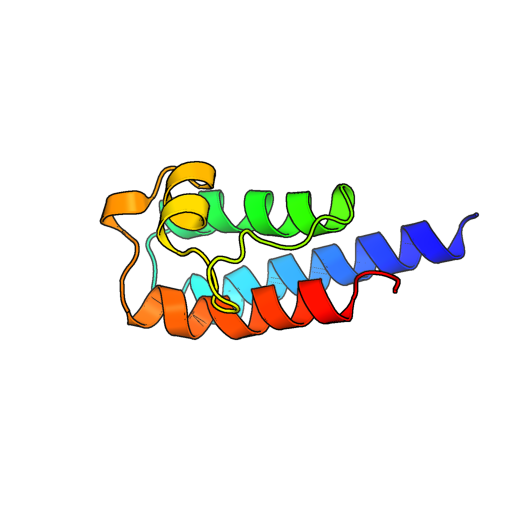-6.902 6.432 0.247 1.00 97.94 78 GLN A CA 1
ATOM 617 C C . GLN A 1 78 ? -5.678 5.690 -0.283 1.00 97.94 78 GLN A C 1
ATOM 619 O O . GLN A 1 78 ? -4.721 6.346 -0.673 1.00 97.94 78 GLN A O 1
ATOM 624 N N . LEU A 1 79 ? -5.709 4.357 -0.345 1.00 97.19 79 LEU A N 1
ATOM 625 C CA . LEU A 1 79 ? -4.598 3.522 -0.804 1.00 97.19 79 LEU A CA 1
ATOM 626 C C . LEU A 1 79 ? -4.438 3.523 -2.331 1.00 97.19 79 LEU A C 1
ATOM 628 O O . LEU A 1 79 ? -3.319 3.448 -2.843 1.00 97.19 79 LEU A O 1
ATOM 632 N N . ARG A 1 80 ? -5.545 3.650 -3.073 1.00 97.12 80 ARG A N 1
ATOM 633 C CA . ARG A 1 80 ? -5.562 3.565 -4.541 1.00 97.12 80 ARG A CA 1
ATOM 634 C C . ARG A 1 80 ? -4.564 4.496 -5.252 1.00 97.12 80 ARG A C 1
ATOM 636 O O . ARG A 1 80 ? -3.837 3.985 -6.099 1.00 97.12 80 ARG A O 1
ATOM 643 N N . PRO A 1 81 ? -4.437 5.796 -4.910 1.00 97.44 81 PRO A N 1
ATOM 644 C CA . PRO A 1 81 ? -3.446 6.669 -5.539 1.00 97.44 81 PRO A CA 1
ATOM 645 C C . PRO A 1 81 ? -1.999 6.183 -5.380 1.00 97.44 81 PRO A C 1
ATOM 647 O O . PRO A 1 81 ? -1.197 6.357 -6.294 1.00 97.44 81 PRO A O 1
ATOM 650 N N . GLY A 1 82 ? -1.662 5.558 -4.246 1.00 96.81 82 GLY A N 1
ATOM 651 C CA . GLY A 1 82 ? -0.331 4.996 -4.008 1.00 96.81 82 GLY A CA 1
ATOM 652 C C . GLY A 1 82 ? -0.052 3.793 -4.908 1.00 96.81 82 GLY A C 1
ATOM 653 O O . GLY A 1 82 ? 1.002 3.714 -5.534 1.00 9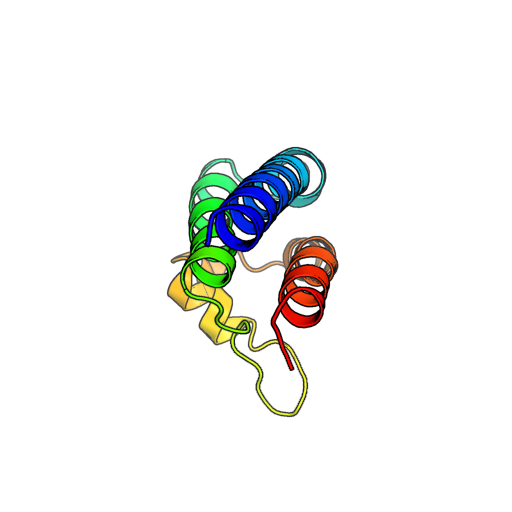6.81 82 GLY A O 1
ATOM 654 N N . LEU A 1 83 ? -1.032 2.897 -5.047 1.00 97.56 83 LEU A N 1
ATOM 655 C CA . LEU A 1 83 ? -0.947 1.739 -5.941 1.00 97.56 83 LEU A CA 1
ATOM 656 C C . LEU A 1 83 ? -0.867 2.158 -7.419 1.00 97.56 83 LEU A C 1
ATOM 658 O O . LEU A 1 83 ? -0.033 1.642 -8.162 1.00 97.56 83 LEU A O 1
ATOM 662 N N . ASP A 1 84 ? -1.674 3.138 -7.834 1.00 96.56 84 ASP A N 1
ATOM 663 C CA . ASP A 1 84 ? -1.634 3.694 -9.192 1.00 96.56 84 ASP A CA 1
ATOM 664 C C . ASP A 1 84 ? -0.277 4.356 -9.489 1.00 96.56 84 ASP A C 1
ATOM 666 O O . ASP A 1 84 ? 0.251 4.232 -10.597 1.00 96.56 84 ASP A O 1
ATOM 670 N N . ALA A 1 85 ? 0.321 5.036 -8.504 1.00 96.31 85 ALA A N 1
ATOM 671 C CA . ALA A 1 85 ? 1.656 5.610 -8.637 1.00 96.31 85 ALA A CA 1
ATOM 672 C C . ALA A 1 85 ? 2.731 4.529 -8.824 1.00 96.31 85 ALA A C 1
ATOM 674 O O . ALA A 1 85 ? 3.613 4.708 -9.662 1.00 96.31 85 ALA A O 1
ATOM 675 N N . ILE A 1 86 ? 2.644 3.405 -8.101 1.00 96.00 86 ILE A N 1
ATOM 676 C CA . ILE A 1 86 ? 3.562 2.267 -8.274 1.00 96.00 86 ILE A CA 1
ATOM 677 C C . ILE A 1 86 ? 3.440 1.701 -9.688 1.00 96.00 86 ILE A C 1
ATOM 679 O O . ILE A 1 86 ? 4.453 1.579 -10.368 1.00 96.00 86 ILE A O 1
ATOM 683 N N . ILE A 1 87 ? 2.220 1.439 -10.172 1.00 95.19 87 ILE A N 1
ATOM 684 C CA . ILE A 1 87 ? 1.993 0.936 -11.539 1.00 95.19 87 ILE A CA 1
ATOM 685 C C . ILE A 1 87 ? 2.633 1.860 -12.582 1.00 95.19 87 ILE A C 1
ATOM 687 O O . ILE A 1 87 ? 3.263 1.384 -13.522 1.00 95.19 87 ILE A O 1
ATOM 691 N N . ARG A 1 88 ? 2.499 3.182 -12.416 1.00 93.81 88 ARG A N 1
ATOM 692 C CA . ARG A 1 88 ? 3.087 4.176 -13.330 1.00 93.81 88 ARG A CA 1
ATOM 693 C C . ARG A 1 88 ? 4.608 4.280 -13.232 1.00 93.81 88 ARG A C 1
ATOM 695 O O . ARG A 1 88 ? 5.231 4.735 -14.186 1.00 93.81 88 ARG A O 1
ATOM 702 N N . TRP A 1 89 ? 5.186 3.930 -12.086 1.00 93.19 89 TRP A N 1
ATOM 703 C CA . TRP A 1 89 ? 6.630 3.970 -11.858 1.00 93.19 89 TRP A CA 1
ATOM 704 C C . TRP A 1 89 ? 7.356 2.758 -12.457 1.00 93.19 89 TRP A C 1
ATOM 706 O 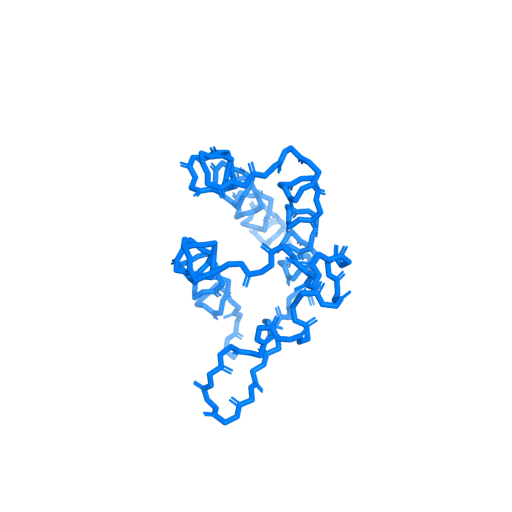O . TRP A 1 89 ? 8.536 2.859 -12.795 1.00 93.19 89 TRP A O 1
ATOM 716 N N . LEU A 1 90 ? 6.670 1.621 -12.603 1.00 91.00 90 LEU A N 1
ATOM 717 C CA . LEU A 1 90 ? 7.260 0.421 -13.189 1.00 91.00 90 LEU A CA 1
ATOM 718 C C . LEU A 1 90 ? 7.687 0.659 -14.650 1.00 91.00 90 LEU A C 1
ATOM 720 O O . LEU A 1 90 ? 6.970 1.327 -15.401 1.00 91.00 90 LEU A O 1
ATOM 724 N N . PRO A 1 91 ? 8.847 0.115 -15.070 1.00 84.38 91 PRO A N 1
ATOM 725 C CA . PRO A 1 91 ? 9.238 0.142 -16.474 1.00 84.38 91 PRO A CA 1
ATOM 726 C C . PRO A 1 91 ? 8.206 -0.622 -17.312 1.00 84.38 91 PRO A C 1
ATOM 728 O O . PRO A 1 91 ? 7.650 -1.620 -16.850 1.00 84.38 91 PRO A O 1
ATOM 731 N N . ARG A 1 92 ? 7.946 -0.123 -18.522 1.00 64.81 92 ARG A N 1
ATOM 732 C CA . ARG A 1 92 ? 7.109 -0.809 -19.512 1.00 64.81 92 ARG A CA 1
ATOM 733 C C . ARG A 1 92 ? 7.870 -1.930 -20.197 1.00 64.81 92 ARG A C 1
ATOM 735 O O . ARG A 1 92 ? 9.100 -1.766 -20.361 1.00 64.81 92 ARG A O 1
#

pLDDT: mean 92.94, std 9.99, range [47.25, 98.0]

Radius of gyration: 12.89 Å; Cα contacts (8 Å, |Δi|>4): 73; chains: 1; bounding box: 38×23×33 Å

Solvent-accessible surface area (backbone atoms only — not comparable to full-atom values): 5376 Å² total; per-residue (Å²): 121,69,70,61,55,54,53,48,53,53,50,42,52,52,52,51,52,45,39,60,72,48,38,44,85,70,44,55,71,68,53,42,66,30,47,46,59,52,57,41,47,31,60,77,68,67,44,70,76,62,66,49,96,93,35,77,29,62,66,59,50,19,57,78,41,74,38,60,94,69,66,43,73,6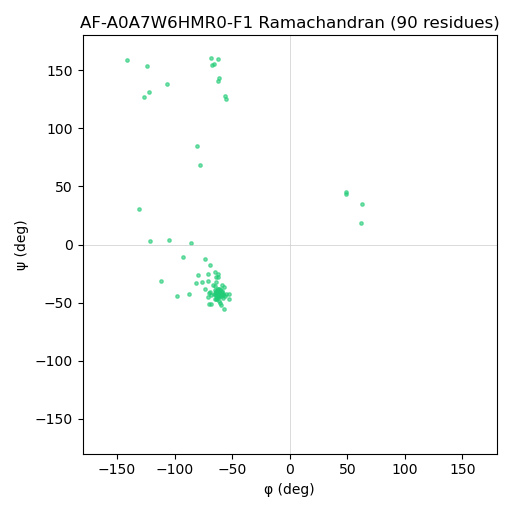5,47,53,60,50,46,44,64,59,55,54,49,51,55,70,68,48,83,132

Organism: NCBI:txid887144